Protein AF-A0A944GEI1-F1 (afdb_monomer_lite)

pLDDT: mean 70.52, std 17.8, range [34.34, 90.19]

Secondary structure (DSSP, 8-state):
--HHHHHHHHHHHHHHHHHHHHHHHHHHHHHHHHHHHHHHHHHTT-S---HHHHHTS----TT-----PPPP---------------------HHHHHHHHHHHHHT-SSSEEEHHHHHHHHHHTS-----HHHHHHHHHHHHHHHT-TTS-EEEEETTEEEE--

Structure (mmCIF, N/CA/C/O backbone):
data_AF-A0A944GEI1-F1
#
_entry.id   AF-A0A944GEI1-F1
#
loop_
_atom_site.group_PDB
_atom_site.id
_atom_site.type_symbol
_atom_site.label_atom_id
_atom_site.label_alt_id
_atom_site.label_comp_id
_atom_site.label_asym_id
_atom_site.label_entity_id
_atom_site.label_seq_id
_atom_site.pdbx_PDB_ins_code
_atom_site.Cartn_x
_atom_site.Cartn_y
_atom_site.Cartn_z
_atom_site.occupancy
_atom_site.B_iso_or_equiv
_atom_site.auth_seq_id
_atom_site.auth_comp_id
_atom_site.auth_asym_id
_atom_site.auth_atom_id
_atom_site.pdbx_PDB_model_num
ATOM 1 N N . MET A 1 1 ? 34.955 -14.703 -53.909 1.00 57.75 1 MET A N 1
ATOM 2 C CA . MET A 1 1 ? 35.298 -14.093 -52.600 1.00 57.75 1 MET A CA 1
ATOM 3 C C . MET A 1 1 ? 34.519 -12.799 -52.317 1.00 57.75 1 MET A C 1
ATOM 5 O O . MET A 1 1 ? 34.750 -12.222 -51.265 1.00 57.75 1 MET A O 1
ATOM 9 N N . MET A 1 2 ? 33.591 -12.356 -53.184 1.00 55.53 2 MET A N 1
ATOM 10 C CA . MET A 1 2 ? 32.791 -11.138 -52.952 1.00 55.53 2 MET A CA 1
ATOM 11 C C . MET A 1 2 ? 31.505 -11.384 -52.138 1.00 55.53 2 MET A C 1
ATOM 13 O O . MET A 1 2 ? 31.086 -10.493 -51.416 1.00 55.53 2 MET A O 1
ATOM 17 N N . ASP A 1 3 ? 30.962 -12.606 -52.116 1.00 63.47 3 ASP A N 1
ATOM 18 C CA . ASP A 1 3 ? 29.659 -12.888 -51.477 1.00 63.47 3 ASP A 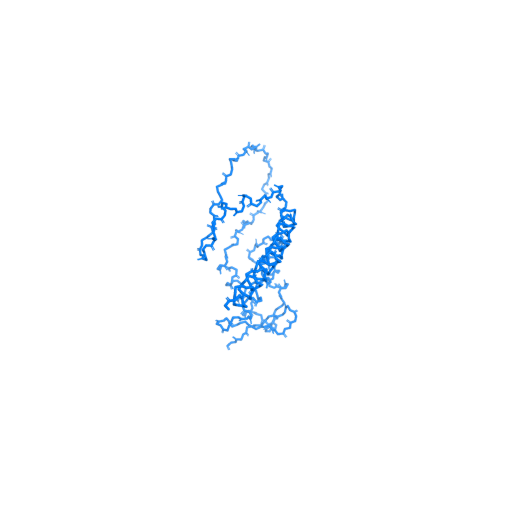CA 1
ATOM 19 C C . ASP A 1 3 ? 29.665 -12.819 -49.936 1.00 63.47 3 ASP A C 1
ATOM 21 O O . ASP A 1 3 ? 28.626 -12.641 -49.306 1.00 63.47 3 ASP A O 1
ATOM 25 N N . ASN A 1 4 ? 30.837 -12.951 -49.305 1.00 64.19 4 ASN A N 1
ATOM 26 C CA . ASN A 1 4 ? 30.947 -12.923 -47.842 1.00 64.19 4 ASN A CA 1
ATOM 27 C C . ASN A 1 4 ? 30.988 -11.501 -47.267 1.00 64.19 4 ASN A C 1
ATOM 29 O O . ASN A 1 4 ? 30.603 -11.321 -46.117 1.00 64.19 4 ASN A O 1
ATOM 33 N N . PHE A 1 5 ? 31.454 -10.507 -48.029 1.00 65.75 5 PHE A N 1
ATOM 34 C CA . PHE A 1 5 ? 31.536 -9.121 -47.553 1.00 65.75 5 PHE A CA 1
ATOM 35 C C . PHE A 1 5 ? 30.172 -8.430 -47.614 1.00 65.75 5 PHE A C 1
ATOM 37 O O . PHE A 1 5 ? 29.763 -7.832 -46.624 1.00 65.75 5 PHE A O 1
ATOM 44 N N . ASP A 1 6 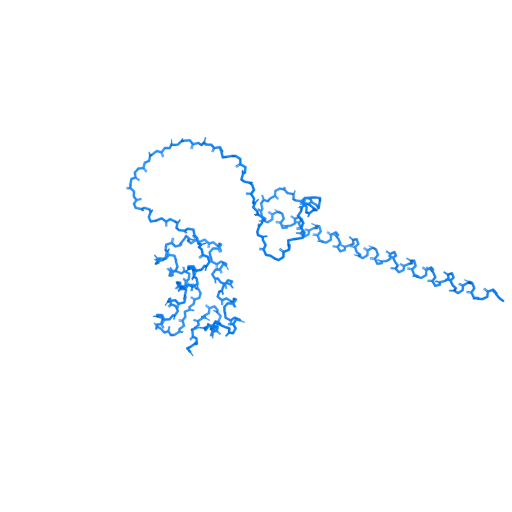? 29.420 -8.631 -48.698 1.00 73.44 6 ASP A N 1
ATOM 45 C CA . ASP A 1 6 ? 28.060 -8.092 -48.837 1.00 73.44 6 ASP A CA 1
ATOM 46 C C . ASP A 1 6 ? 27.108 -8.644 -47.762 1.00 73.44 6 ASP A C 1
ATOM 48 O O . ASP A 1 6 ? 26.239 -7.938 -47.251 1.00 73.44 6 ASP A O 1
ATOM 52 N N . ASN A 1 7 ? 27.301 -9.905 -47.366 1.00 78.69 7 ASN A N 1
ATOM 53 C CA . ASN A 1 7 ? 26.510 -10.539 -46.313 1.00 78.69 7 ASN A CA 1
ATOM 54 C C . ASN A 1 7 ? 26.853 -9.980 -44.916 1.00 78.69 7 ASN A C 1
ATOM 56 O O . ASN A 1 7 ? 25.972 -9.791 -44.077 1.00 78.69 7 ASN A O 1
ATOM 60 N N . VAL A 1 8 ? 28.129 -9.657 -44.671 1.00 79.50 8 VAL A N 1
ATOM 61 C CA . VAL A 1 8 ? 28.562 -8.985 -43.435 1.00 79.50 8 VAL A CA 1
ATOM 62 C C . VAL A 1 8 ? 28.022 -7.554 -43.378 1.00 79.50 8 VAL A C 1
ATOM 64 O O . VAL A 1 8 ? 27.524 -7.151 -42.327 1.00 79.50 8 VAL A O 1
ATOM 67 N N . ASP A 1 9 ? 28.035 -6.818 -44.489 1.00 83.19 9 ASP A N 1
ATOM 68 C CA . ASP A 1 9 ? 27.481 -5.462 -44.555 1.00 83.19 9 ASP A CA 1
ATOM 69 C C . ASP A 1 9 ? 25.963 -5.450 -44.331 1.00 83.19 9 ASP A C 1
ATOM 71 O O . ASP A 1 9 ? 25.463 -4.638 -43.551 1.00 83.19 9 ASP A O 1
ATOM 75 N N . GLN A 1 10 ? 25.222 -6.409 -44.899 1.00 83.81 10 GLN A N 1
ATOM 76 C CA . GLN A 1 10 ? 23.789 -6.563 -44.622 1.00 83.81 10 GLN A CA 1
ATOM 77 C C . GLN A 1 10 ? 23.506 -6.889 -43.149 1.00 83.81 10 GLN A C 1
ATOM 79 O O . GLN A 1 10 ? 22.587 -6.319 -42.556 1.00 83.81 10 GLN A O 1
ATOM 84 N N . MET A 1 11 ? 24.306 -7.761 -42.526 1.00 85.56 11 MET A N 1
ATOM 85 C CA . MET A 1 11 ? 24.176 -8.060 -41.096 1.00 85.56 11 MET A CA 1
ATOM 86 C C . MET A 1 11 ? 24.486 -6.839 -40.220 1.00 85.56 11 MET A C 1
ATOM 88 O O . MET A 1 11 ? 23.764 -6.574 -39.256 1.00 85.56 11 MET A O 1
ATOM 92 N N . LEU A 1 12 ? 25.531 -6.073 -40.545 1.00 86.00 12 LEU A N 1
ATOM 93 C CA . LEU A 1 12 ? 25.876 -4.841 -39.831 1.00 86.00 12 LEU A CA 1
ATOM 94 C C . LEU A 1 12 ? 24.774 -3.789 -39.966 1.00 86.00 12 LEU A C 1
ATOM 96 O O . LEU A 1 12 ? 24.431 -3.128 -38.984 1.00 86.00 12 LEU A O 1
ATOM 100 N N . GLN A 1 13 ? 24.173 -3.679 -41.148 1.00 89.94 13 GLN A N 1
ATOM 101 C CA . GLN A 1 13 ? 23.085 -2.748 -41.410 1.00 89.94 13 GLN A CA 1
ATOM 102 C C . GLN A 1 13 ? 21.808 -3.127 -40.647 1.00 89.94 13 GLN A C 1
ATOM 104 O O . GLN A 1 13 ? 21.210 -2.270 -39.999 1.00 89.94 13 GLN A O 1
ATOM 109 N N . GLN A 1 14 ? 21.457 -4.415 -40.589 1.00 88.44 14 GLN A N 1
ATOM 110 C CA . GLN A 1 14 ? 20.350 -4.898 -39.754 1.00 88.44 14 GLN A CA 1
ATOM 111 C C . GLN A 1 14 ? 20.595 -4.671 -38.257 1.00 88.44 14 GLN A C 1
ATOM 113 O O . GLN A 1 14 ? 19.683 -4.291 -37.521 1.00 88.44 14 GLN A O 1
ATOM 118 N N . LEU A 1 15 ? 21.821 -4.892 -37.771 1.00 87.50 15 LEU A N 1
ATOM 119 C CA . LEU A 1 15 ? 22.173 -4.608 -36.377 1.00 87.50 15 LEU A CA 1
ATOM 120 C C . LEU A 1 15 ? 22.067 -3.113 -36.063 1.00 87.50 15 LEU A C 1
ATOM 122 O O . LEU A 1 15 ? 21.583 -2.750 -34.988 1.00 87.50 15 LEU A O 1
ATOM 126 N N . TYR A 1 16 ? 22.472 -2.256 -37.000 1.00 89.75 16 TYR A N 1
ATOM 127 C CA . TYR A 1 16 ? 22.334 -0.811 -36.878 1.00 89.75 16 TYR A CA 1
ATOM 128 C C . TYR A 1 16 ? 20.862 -0.384 -36.818 1.00 89.75 16 TYR A C 1
ATOM 130 O O . TYR A 1 16 ? 20.472 0.329 -35.895 1.00 89.75 16 TYR A O 1
ATOM 138 N N . GLU A 1 17 ? 20.023 -0.867 -37.734 1.00 88.50 17 GLU A N 1
ATOM 139 C CA . GLU A 1 17 ? 18.583 -0.573 -37.750 1.00 88.50 17 GLU A CA 1
ATOM 140 C C . GLU A 1 17 ? 17.890 -1.038 -36.463 1.00 88.50 17 GLU A C 1
ATOM 142 O O . GLU A 1 17 ? 17.130 -0.282 -35.850 1.00 88.50 17 GLU A O 1
ATOM 147 N N . ASN A 1 18 ? 18.229 -2.236 -35.978 1.00 89.06 18 ASN A N 1
ATOM 148 C CA . ASN A 1 18 ? 17.738 -2.747 -34.700 1.00 89.06 18 ASN A CA 1
ATOM 149 C C . ASN A 1 18 ? 18.180 -1.872 -33.519 1.00 89.06 18 ASN A C 1
ATOM 151 O O . ASN A 1 18 ? 17.382 -1.589 -32.623 1.00 89.06 18 ASN A O 1
ATOM 155 N N . ALA A 1 19 ? 19.435 -1.414 -33.506 1.00 84.25 19 ALA A N 1
ATOM 156 C CA . ALA A 1 19 ? 19.940 -0.527 -32.462 1.00 84.25 19 ALA A CA 1
ATOM 157 C C . ALA A 1 19 ? 19.233 0.839 -32.479 1.00 84.25 19 ALA A C 1
ATOM 159 O O . ALA A 1 19 ? 18.884 1.362 -31.419 1.00 84.25 19 ALA A O 1
ATOM 160 N N . VAL A 1 20 ? 18.970 1.395 -33.666 1.00 88.19 20 VAL A N 1
ATOM 161 C CA . VAL A 1 20 ? 18.226 2.652 -33.837 1.00 88.19 20 VAL A CA 1
ATOM 162 C C . VAL A 1 20 ? 16.777 2.501 -33.369 1.00 88.19 20 VAL A C 1
ATOM 164 O O . VAL A 1 20 ? 16.294 3.346 -32.611 1.00 88.19 20 VAL A O 1
ATOM 167 N N . SER A 1 21 ? 16.102 1.409 -33.739 1.00 87.00 21 SER A N 1
ATOM 168 C CA . SER A 1 21 ? 14.735 1.119 -33.286 1.00 87.00 21 SER A CA 1
ATOM 169 C C . SER A 1 21 ? 14.665 1.008 -31.762 1.00 87.00 21 SER A C 1
ATOM 171 O O . SER A 1 21 ? 13.855 1.669 -31.115 1.00 87.00 21 SER A O 1
ATOM 173 N N . LYS A 1 22 ? 15.585 0.248 -31.162 1.00 88.19 22 LYS A N 1
ATOM 174 C CA . LYS A 1 22 ? 15.631 0.038 -29.709 1.00 88.19 22 LYS A CA 1
ATOM 175 C C . LYS A 1 22 ? 15.961 1.317 -28.941 1.00 88.19 22 LYS A C 1
ATOM 177 O O . LYS A 1 22 ? 15.432 1.548 -27.858 1.00 88.19 22 LYS A O 1
ATOM 182 N N . LYS A 1 23 ? 16.798 2.186 -29.516 1.00 88.81 23 LYS A N 1
ATOM 183 C CA . LYS A 1 23 ? 17.042 3.532 -28.985 1.00 88.81 23 LYS A CA 1
ATOM 184 C C . LYS A 1 23 ? 15.756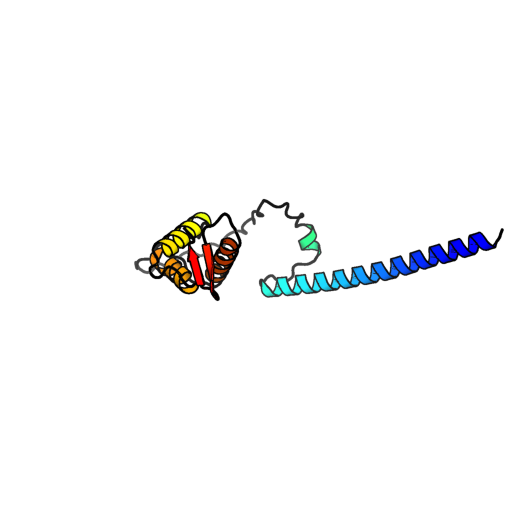 4.364 -28.986 1.00 88.81 23 LYS A C 1
ATOM 186 O O . LYS A 1 23 ? 15.459 5.003 -27.982 1.00 88.81 23 LYS A O 1
ATOM 191 N N . SER A 1 24 ? 14.984 4.330 -30.072 1.00 87.31 24 SER A N 1
ATOM 192 C CA . SER A 1 24 ? 13.710 5.053 -30.166 1.00 87.31 24 SER A CA 1
ATOM 193 C C . SER A 1 24 ? 12.673 4.554 -29.150 1.00 87.31 24 SER A C 1
ATOM 195 O O . SER A 1 24 ? 12.004 5.361 -28.500 1.00 87.31 24 SER A O 1
ATOM 197 N N . GLU A 1 25 ? 12.582 3.236 -28.948 1.00 86.94 25 GLU A N 1
ATOM 198 C CA . GLU A 1 25 ? 11.737 2.633 -27.909 1.00 86.94 25 GLU A CA 1
ATOM 199 C C . GLU A 1 25 ? 12.129 3.121 -26.510 1.00 86.94 25 GLU A C 1
ATOM 201 O O . GLU A 1 25 ? 11.275 3.611 -25.767 1.00 86.94 25 GLU A O 1
ATOM 206 N N . LEU A 1 26 ? 13.424 3.076 -26.180 1.00 84.12 26 LEU A N 1
ATOM 207 C CA . LEU A 1 26 ? 13.941 3.554 -24.896 1.00 84.12 26 LEU A CA 1
ATOM 208 C C . LEU A 1 26 ? 13.679 5.049 -24.688 1.00 84.12 26 LEU A C 1
ATOM 210 O O . LEU A 1 26 ? 13.273 5.447 -23.601 1.00 84.12 26 LEU A O 1
ATOM 214 N N . GLU A 1 27 ? 13.852 5.883 -25.716 1.00 86.12 27 GLU A N 1
ATOM 215 C CA . GLU A 1 27 ? 13.521 7.312 -25.647 1.00 86.12 27 GLU A CA 1
ATOM 216 C C . GLU A 1 27 ? 12.023 7.545 -25.390 1.00 86.12 27 GLU A C 1
ATOM 218 O O . GLU A 1 27 ? 11.654 8.454 -24.643 1.00 86.12 27 GLU A O 1
ATOM 223 N N . SER A 1 28 ? 11.148 6.716 -25.968 1.00 88.62 28 SER A N 1
ATOM 224 C CA . SER A 1 28 ? 9.701 6.766 -25.725 1.00 88.62 28 SER A CA 1
ATOM 225 C C . SER A 1 28 ? 9.347 6.377 -24.289 1.00 88.62 28 SER A C 1
ATOM 227 O O . SER A 1 28 ? 8.538 7.047 -23.640 1.00 88.62 28 SER A O 1
ATOM 229 N N . GLU A 1 29 ? 9.971 5.327 -23.755 1.00 85.94 29 GLU A N 1
ATOM 230 C CA . GLU A 1 29 ? 9.812 4.929 -22.354 1.00 85.94 29 GLU A CA 1
ATOM 231 C C . GLU A 1 29 ? 10.317 6.004 -21.388 1.00 85.94 29 GLU A C 1
ATOM 233 O O . GLU A 1 29 ? 9.640 6.306 -20.403 1.00 85.94 29 GLU A O 1
ATOM 238 N N . LEU A 1 30 ? 11.441 6.649 -21.709 1.00 81.81 30 LEU A N 1
ATOM 239 C CA . LEU A 1 30 ? 11.999 7.748 -20.922 1.00 81.81 30 LEU A CA 1
ATOM 240 C C . LEU A 1 30 ? 11.023 8.930 -20.848 1.00 81.81 30 LEU A C 1
ATOM 242 O O . LEU A 1 30 ? 10.727 9.416 -19.760 1.00 81.81 30 LEU A O 1
ATOM 246 N N . ARG A 1 31 ? 10.405 9.307 -21.978 1.00 82.12 31 ARG A N 1
ATOM 247 C CA . ARG A 1 31 ? 9.361 10.350 -22.006 1.00 82.12 31 ARG A CA 1
ATOM 248 C C . ARG A 1 31 ? 8.131 9.979 -21.173 1.00 82.12 31 ARG A C 1
ATOM 250 O O . ARG A 1 31 ? 7.549 10.843 -20.519 1.00 82.12 31 ARG A O 1
ATOM 257 N N . LYS A 1 32 ? 7.711 8.707 -21.178 1.00 84.81 32 LYS A N 1
ATOM 258 C CA . LYS A 1 32 ? 6.596 8.232 -20.332 1.00 84.81 32 LYS A CA 1
ATOM 259 C C . LYS A 1 32 ? 6.947 8.312 -18.845 1.00 84.81 32 LYS A C 1
ATOM 261 O O . LYS A 1 32 ? 6.086 8.665 -18.032 1.00 84.81 32 LYS A O 1
ATOM 266 N N . LEU A 1 33 ? 8.190 7.990 -18.490 1.00 77.31 33 LEU A N 1
ATOM 267 C CA . LEU A 1 33 ? 8.692 8.088 -17.123 1.00 77.31 33 LEU A CA 1
ATOM 268 C C . LEU A 1 33 ? 8.731 9.548 -16.656 1.00 77.31 33 LEU A C 1
ATOM 270 O O . LEU A 1 33 ? 8.191 9.845 -15.591 1.00 77.31 33 LEU A O 1
ATOM 274 N N . ASP A 1 34 ? 9.260 10.457 -17.477 1.00 74.56 34 ASP A N 1
ATOM 275 C CA . ASP A 1 34 ? 9.288 11.897 -17.192 1.00 74.56 34 ASP A CA 1
ATOM 276 C C . ASP A 1 34 ? 7.872 12.458 -16.992 1.00 74.56 34 ASP A C 1
ATOM 278 O O . ASP A 1 34 ? 7.591 13.095 -15.977 1.00 74.56 34 ASP A O 1
ATOM 282 N N . ALA A 1 35 ? 6.925 12.115 -17.873 1.00 77.44 35 ALA A N 1
ATOM 283 C CA . ALA A 1 35 ? 5.524 12.515 -17.718 1.00 77.44 35 ALA A CA 1
ATOM 284 C C . ALA A 1 35 ? 4.884 11.965 -16.426 1.00 77.44 35 ALA A C 1
ATOM 286 O O . ALA A 1 35 ? 3.992 12.582 -15.838 1.00 77.44 35 ALA A O 1
ATOM 287 N N . THR A 1 36 ? 5.318 10.789 -15.967 1.00 76.62 36 THR A N 1
ATOM 288 C CA . THR A 1 36 ? 4.854 10.200 -14.703 1.00 76.62 36 THR A CA 1
ATOM 289 C C . THR A 1 36 ? 5.447 10.935 -13.502 1.00 76.62 36 THR A C 1
ATOM 291 O O . THR A 1 36 ? 4.725 11.221 -12.546 1.00 76.62 36 THR A O 1
ATOM 294 N N . ILE A 1 37 ? 6.730 11.294 -13.561 1.00 72.00 37 ILE A N 1
ATOM 295 C CA . ILE A 1 37 ? 7.418 12.100 -12.545 1.00 72.00 37 ILE A CA 1
ATOM 296 C C . ILE A 1 37 ? 6.754 13.474 -12.411 1.00 72.00 37 ILE A C 1
ATOM 298 O O . ILE A 1 37 ? 6.455 13.896 -11.293 1.00 72.00 37 ILE A O 1
ATOM 302 N N . GLU A 1 38 ? 6.446 14.140 -13.526 1.00 68.94 38 GLU A N 1
ATOM 303 C CA . GLU A 1 38 ? 5.734 15.421 -13.520 1.00 68.94 38 GLU A CA 1
ATOM 304 C C . GLU A 1 38 ? 4.358 15.304 -12.852 1.00 68.94 38 GLU A C 1
ATOM 306 O O . GLU A 1 38 ? 4.033 16.091 -11.958 1.00 68.94 38 GLU A O 1
ATOM 311 N N . LYS A 1 39 ? 3.568 14.278 -13.209 1.00 72.12 39 LYS A N 1
ATOM 312 C CA . LYS A 1 39 ? 2.264 14.013 -12.572 1.00 72.12 39 LYS A CA 1
ATOM 313 C C . LYS A 1 39 ? 2.392 13.787 -11.067 1.00 72.12 39 LYS A C 1
ATOM 315 O O . LYS A 1 39 ? 1.577 14.303 -10.302 1.00 72.12 39 LYS A O 1
ATOM 320 N N . LEU A 1 40 ? 3.405 13.041 -10.627 1.00 66.25 40 LEU A N 1
ATOM 321 C CA . LEU A 1 40 ? 3.670 12.837 -9.202 1.00 66.25 40 LEU A CA 1
ATOM 322 C C . LEU A 1 40 ? 4.066 14.153 -8.515 1.00 66.25 40 LEU A C 1
ATOM 324 O O . LEU A 1 40 ? 3.539 14.452 -7.446 1.00 66.25 40 LEU A O 1
ATOM 328 N N . GLY A 1 41 ? 4.913 14.976 -9.138 1.00 62.62 41 GLY A N 1
ATOM 329 C CA . GLY A 1 41 ? 5.274 16.304 -8.629 1.00 62.62 41 GLY A CA 1
ATOM 330 C C . GLY A 1 41 ? 4.053 17.195 -8.371 1.00 62.62 41 GLY A C 1
ATOM 331 O O . GLY A 1 41 ? 3.931 17.777 -7.290 1.00 62.62 41 GLY A O 1
ATOM 332 N N . VAL A 1 42 ? 3.097 17.212 -9.309 1.00 60.59 42 VAL A N 1
ATOM 333 C CA . VAL A 1 42 ? 1.822 17.941 -9.175 1.00 60.59 42 VAL A CA 1
ATOM 334 C C . VAL A 1 42 ? 0.967 17.390 -8.025 1.00 60.59 42 VAL A C 1
ATOM 336 O O . VAL A 1 42 ? 0.465 18.167 -7.213 1.00 60.59 42 VAL A O 1
ATOM 339 N N . LEU A 1 43 ? 0.832 16.062 -7.904 1.00 55.88 43 LEU A N 1
ATOM 340 C CA . LEU A 1 43 ? 0.026 15.418 -6.853 1.00 55.88 43 LEU A CA 1
ATOM 341 C C . LEU A 1 43 ? 0.565 15.662 -5.434 1.00 55.88 43 LEU A C 1
ATOM 343 O O . LEU A 1 43 ? -0.217 15.732 -4.486 1.00 55.88 43 LEU A O 1
ATOM 347 N N . TYR A 1 44 ? 1.882 15.815 -5.279 1.00 57.91 44 TYR A N 1
ATOM 348 C CA . TYR A 1 44 ? 2.521 16.088 -3.988 1.00 57.91 44 TYR A CA 1
ATOM 349 C C . TYR A 1 44 ? 2.697 17.587 -3.682 1.00 57.91 44 TYR A C 1
ATOM 351 O O . TYR A 1 44 ? 3.289 17.933 -2.659 1.00 57.91 44 TYR A O 1
ATOM 359 N N . GLY A 1 45 ? 2.157 18.485 -4.518 1.00 50.81 45 GLY A N 1
ATOM 360 C CA . GLY A 1 45 ? 2.201 19.935 -4.294 1.00 50.81 45 GLY A CA 1
ATOM 361 C C . GLY A 1 45 ? 3.598 20.549 -4.439 1.00 50.81 45 GLY A C 1
ATOM 362 O O . GLY A 1 45 ? 3.830 21.672 -3.988 1.00 50.81 45 GLY A O 1
ATOM 363 N N . ALA A 1 46 ? 4.533 19.825 -5.056 1.00 52.56 46 ALA A N 1
ATOM 364 C CA . ALA A 1 46 ? 5.874 20.308 -5.328 1.00 52.56 46 ALA A CA 1
ATOM 365 C C . ALA A 1 46 ? 5.892 20.957 -6.714 1.00 52.56 46 ALA A C 1
ATOM 367 O O . ALA A 1 46 ? 5.596 20.317 -7.724 1.00 52.56 46 ALA A O 1
ATOM 368 N N . LYS A 1 47 ? 6.235 22.245 -6.779 1.00 49.66 47 LYS A N 1
ATOM 369 C CA . LYS A 1 47 ? 6.490 22.916 -8.057 1.00 49.66 47 LYS A CA 1
ATOM 370 C C . LYS A 1 47 ? 7.718 22.254 -8.707 1.00 49.66 47 LYS A C 1
ATOM 372 O O . LYS A 1 47 ? 8.833 22.484 -8.259 1.00 49.66 47 LYS A O 1
ATOM 377 N N . THR A 1 48 ? 7.454 21.406 -9.706 1.00 53.06 48 THR A N 1
ATOM 378 C CA . THR A 1 48 ? 8.364 20.889 -10.748 1.00 53.06 48 THR A CA 1
ATOM 379 C C . THR A 1 48 ? 9.691 20.286 -10.263 1.00 53.06 48 THR A C 1
ATOM 381 O O . THR A 1 48 ? 10.708 20.973 -10.208 1.00 53.06 48 THR A O 1
ATOM 384 N N . TYR A 1 49 ? 9.710 18.975 -9.993 1.00 49.91 49 TYR A N 1
ATOM 385 C CA . TYR A 1 49 ? 10.963 18.212 -9.975 1.00 49.91 49 TYR A CA 1
ATOM 386 C C . TYR A 1 49 ? 11.409 17.964 -11.419 1.00 49.91 49 TYR A C 1
ATOM 388 O O . TYR A 1 49 ? 10.696 17.304 -12.170 1.00 49.91 49 TYR A O 1
ATOM 396 N N . THR A 1 50 ? 12.563 18.496 -11.818 1.00 53.72 50 THR A N 1
ATOM 397 C CA . THR A 1 50 ? 13.188 18.169 -13.108 1.00 53.72 50 THR A CA 1
ATOM 398 C C . THR A 1 50 ? 14.008 16.883 -12.987 1.00 53.72 50 THR A C 1
ATOM 400 O O . THR A 1 50 ? 14.473 16.537 -11.900 1.00 53.72 50 THR A O 1
ATOM 403 N N . SER A 1 51 ? 14.217 16.173 -14.100 1.00 48.25 51 SER A N 1
ATOM 404 C CA . SER A 1 51 ? 15.049 14.956 -14.165 1.00 48.25 51 SER A CA 1
ATOM 405 C C . SER A 1 51 ? 16.442 15.153 -13.529 1.00 48.25 51 SER A C 1
ATOM 407 O O . SER A 1 51 ? 16.945 14.281 -12.821 1.00 48.25 51 SER A O 1
ATOM 409 N N . ASP A 1 52 ? 17.023 16.352 -13.643 1.00 53.19 52 ASP A N 1
ATOM 410 C CA . ASP A 1 52 ? 18.299 16.696 -13.001 1.00 53.19 52 ASP A CA 1
ATOM 411 C C . ASP A 1 52 ? 18.227 16.794 -11.464 1.00 53.19 52 ASP A C 1
ATOM 413 O O . ASP A 1 52 ? 19.218 16.515 -10.790 1.00 53.19 52 ASP A O 1
ATOM 417 N N . MET A 1 53 ? 17.061 17.093 -10.878 1.00 54.28 53 MET A N 1
ATOM 418 C CA . MET A 1 53 ? 16.856 17.024 -9.421 1.00 54.28 53 MET A CA 1
ATOM 419 C C . MET A 1 53 ? 16.730 15.589 -8.899 1.00 54.28 53 MET A C 1
ATOM 421 O O . MET A 1 53 ? 16.891 15.359 -7.703 1.00 54.28 53 MET A O 1
ATOM 425 N N . LEU A 1 54 ? 16.462 14.621 -9.779 1.00 54.69 54 LEU A N 1
ATOM 426 C CA . LEU A 1 54 ? 16.452 13.198 -9.440 1.00 54.69 54 LEU A CA 1
ATOM 427 C C . LEU A 1 54 ? 17.836 12.556 -9.588 1.00 54.69 54 LEU A C 1
ATOM 429 O O . LEU A 1 54 ? 18.088 11.535 -8.959 1.00 54.69 54 LEU A O 1
ATOM 433 N N . LYS A 1 55 ? 18.762 13.166 -10.342 1.00 51.56 55 LYS A N 1
ATOM 434 C CA . LYS A 1 55 ? 20.155 12.693 -10.452 1.00 51.56 55 LYS A CA 1
ATOM 435 C C . LYS A 1 55 ? 20.972 12.897 -9.171 1.00 51.56 55 LYS A C 1
ATOM 437 O O . LYS A 1 55 ? 21.923 12.159 -8.944 1.00 51.56 55 LYS A O 1
ATOM 442 N N . SER A 1 56 ? 20.606 13.865 -8.326 1.00 47.94 56 SER A N 1
ATOM 443 C CA . SER A 1 56 ? 21.198 14.043 -6.988 1.00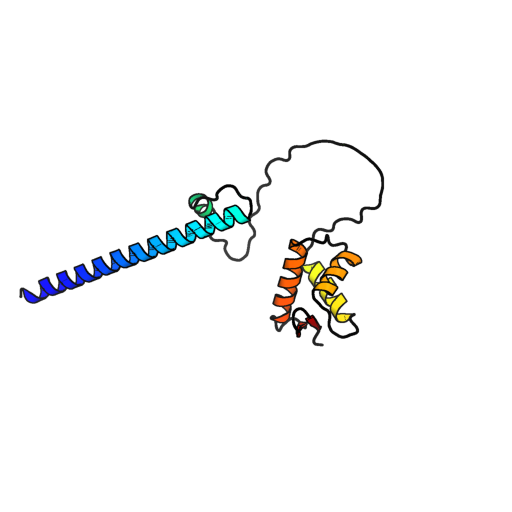 47.94 56 SER A CA 1
ATOM 444 C C . SER A 1 56 ? 20.559 13.149 -5.921 1.00 47.94 56 SER A C 1
ATOM 446 O O . SER A 1 56 ? 21.091 13.028 -4.817 1.00 47.94 56 SER A O 1
ATOM 448 N N . ALA A 1 57 ? 19.447 12.482 -6.246 1.00 49.66 57 ALA A N 1
ATOM 449 C CA . ALA A 1 57 ? 18.939 11.379 -5.453 1.00 49.66 57 ALA A CA 1
ATOM 450 C C . ALA A 1 57 ? 19.740 10.128 -5.835 1.00 49.66 57 ALA A C 1
ATOM 452 O O . ALA A 1 57 ? 19.344 9.355 -6.707 1.00 49.66 57 ALA A O 1
ATOM 453 N N . GLU A 1 58 ? 20.897 9.946 -5.190 1.00 38.34 58 GLU A N 1
ATOM 454 C CA . GLU A 1 58 ? 21.606 8.664 -5.184 1.00 38.34 58 GLU A CA 1
ATOM 455 C C . GLU A 1 58 ? 20.602 7.514 -5.016 1.00 38.34 58 GLU A C 1
ATOM 457 O O . GLU A 1 58 ? 19.616 7.665 -4.279 1.00 38.34 58 GLU A O 1
ATOM 462 N N . PRO A 1 59 ? 20.834 6.356 -5.665 1.00 43.91 59 PRO A N 1
ATOM 463 C CA . PRO A 1 59 ? 19.945 5.221 -5.522 1.00 43.91 59 PRO A CA 1
ATOM 464 C C . PRO A 1 59 ? 19.859 4.928 -4.034 1.00 43.91 59 PRO A C 1
ATOM 466 O O . PRO A 1 59 ? 20.866 4.602 -3.402 1.00 43.91 59 PRO A O 1
ATOM 469 N N . VAL A 1 60 ? 18.664 5.110 -3.467 1.00 49.44 60 VAL A N 1
ATOM 470 C CA . VAL A 1 60 ? 18.397 4.853 -2.058 1.00 49.44 60 VAL A CA 1
ATOM 471 C C . VAL A 1 60 ? 18.702 3.378 -1.841 1.00 49.44 60 VAL A C 1
ATOM 473 O O . VAL A 1 60 ? 17.864 2.504 -2.071 1.00 49.44 60 VAL A O 1
ATOM 476 N N . ARG A 1 61 ? 19.944 3.088 -1.433 1.00 45.16 61 ARG A N 1
ATOM 477 C CA . ARG A 1 61 ? 20.339 1.790 -0.911 1.00 45.16 61 ARG A CA 1
ATOM 478 C C . ARG A 1 61 ? 19.311 1.476 0.159 1.00 45.16 61 ARG A C 1
ATOM 480 O O . ARG A 1 61 ? 19.088 2.280 1.068 1.00 45.16 61 ARG A O 1
ATOM 487 N N . ARG A 1 62 ? 18.643 0.332 -0.001 1.00 47.62 62 ARG A N 1
ATOM 488 C CA . ARG A 1 62 ? 17.705 -0.220 0.978 1.00 47.62 62 ARG A CA 1
ATOM 489 C C . ARG A 1 62 ? 18.302 -0.016 2.375 1.00 47.62 62 ARG A C 1
ATOM 491 O O . ARG A 1 62 ? 19.317 -0.628 2.685 1.00 47.62 62 ARG A O 1
ATOM 498 N N . GLY A 1 63 ? 17.711 0.868 3.185 1.00 46.81 63 GLY A N 1
ATOM 499 C CA . GLY A 1 63 ? 18.041 0.950 4.612 1.00 46.81 63 GLY A CA 1
ATOM 500 C C . GLY A 1 63 ? 18.320 2.312 5.257 1.00 46.81 63 GLY A C 1
ATOM 501 O O . GLY A 1 63 ? 18.458 2.323 6.476 1.00 46.81 63 GLY A O 1
ATOM 502 N N . ARG A 1 64 ? 18.358 3.462 4.568 1.00 39.53 64 ARG A N 1
ATOM 503 C CA . ARG A 1 64 ? 18.462 4.766 5.271 1.00 39.53 64 ARG A CA 1
ATOM 504 C C . ARG A 1 64 ? 17.542 5.835 4.686 1.00 39.53 64 ARG A C 1
ATOM 506 O O . ARG A 1 64 ? 17.527 6.070 3.485 1.00 39.53 64 ARG A O 1
ATOM 513 N N . LYS A 1 65 ? 16.755 6.475 5.559 1.00 43.56 65 LYS A N 1
ATOM 514 C CA . LYS A 1 65 ? 15.948 7.659 5.226 1.00 43.56 65 LYS A CA 1
ATOM 515 C C . LYS A 1 65 ? 16.876 8.858 4.978 1.00 43.56 65 LYS A C 1
ATOM 517 O O . LYS A 1 65 ? 17.815 9.018 5.754 1.00 43.56 65 LYS A O 1
ATOM 522 N N . PRO A 1 66 ? 16.588 9.726 3.993 1.00 41.44 66 PRO A N 1
ATOM 523 C CA . PRO A 1 66 ? 17.297 10.990 3.849 1.00 41.44 66 PRO A CA 1
ATOM 524 C C . PRO A 1 66 ? 16.944 11.911 5.022 1.00 41.44 66 PRO A C 1
ATOM 526 O O . 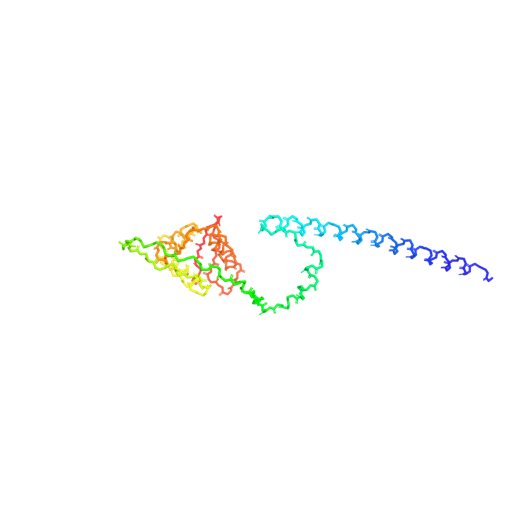PRO A 1 66 ? 15.764 12.137 5.313 1.00 41.44 66 PRO A O 1
ATOM 529 N N . GLU A 1 67 ? 17.955 12.453 5.695 1.00 45.59 67 GLU A N 1
ATOM 530 C CA . GLU A 1 67 ? 17.768 13.568 6.618 1.00 45.59 67 GLU A CA 1
ATOM 531 C C . GLU A 1 67 ? 17.522 14.834 5.793 1.00 45.59 67 GLU A C 1
ATOM 533 O O . GLU A 1 67 ? 18.436 15.451 5.253 1.00 45.59 67 GLU A O 1
ATOM 538 N N . LEU A 1 68 ? 16.249 15.206 5.647 1.00 45.16 68 LEU A N 1
ATOM 539 C CA . LEU A 1 68 ? 15.875 16.499 5.087 1.00 45.16 68 LEU A CA 1
ATOM 540 C C . LEU A 1 68 ? 16.339 17.599 6.051 1.00 45.16 68 LEU A C 1
ATOM 542 O O . LEU A 1 68 ? 15.737 17.806 7.111 1.00 45.16 68 LEU A O 1
ATOM 546 N N . ASN A 1 69 ? 17.390 18.317 5.654 1.00 43.84 69 ASN A N 1
ATOM 547 C CA . ASN A 1 69 ? 17.769 19.590 6.249 1.00 43.84 69 ASN A CA 1
ATOM 548 C C . ASN A 1 69 ? 16.548 20.520 6.257 1.00 43.84 69 ASN A C 1
ATOM 550 O O . ASN A 1 69 ? 15.986 20.871 5.219 1.00 43.84 69 ASN A O 1
ATOM 554 N N . LYS A 1 70 ? 16.099 20.883 7.460 1.00 46.16 70 LYS A N 1
ATOM 555 C CA . LYS A 1 70 ? 14.993 21.818 7.670 1.00 46.16 70 LYS A CA 1
ATOM 556 C C . LYS A 1 70 ? 15.460 23.220 7.284 1.00 46.16 70 LYS A C 1
ATOM 558 O O . LYS A 1 70 ? 16.400 23.734 7.882 1.00 46.16 70 LYS A O 1
ATOM 563 N N . ALA A 1 71 ? 14.771 23.845 6.333 1.00 39.84 71 ALA A N 1
ATOM 564 C CA . ALA A 1 71 ? 14.912 25.271 6.049 1.00 39.84 71 ALA A CA 1
ATOM 565 C C . ALA A 1 71 ? 14.600 26.125 7.307 1.00 39.84 71 ALA A C 1
ATOM 567 O O . ALA A 1 71 ? 13.830 25.678 8.170 1.00 39.84 71 ALA A O 1
ATOM 568 N N . PRO A 1 72 ? 15.178 27.338 7.439 1.00 39.94 72 PRO A N 1
ATOM 569 C CA . PRO A 1 72 ? 15.108 28.116 8.667 1.00 39.94 72 PRO A CA 1
ATOM 570 C C . PRO A 1 72 ? 13.680 28.576 8.974 1.00 39.94 72 PRO A C 1
ATOM 572 O O . PRO A 1 72 ? 12.928 29.043 8.119 1.00 39.94 72 PRO A O 1
ATOM 575 N N . ARG A 1 73 ? 13.315 28.420 10.244 1.00 45.84 73 ARG A N 1
ATOM 576 C CA . ARG A 1 73 ? 12.001 28.689 10.825 1.00 45.84 73 ARG A CA 1
ATOM 577 C C . ARG A 1 73 ? 11.772 30.202 10.921 1.00 45.84 73 ARG A C 1
ATOM 579 O O . ARG A 1 73 ? 12.424 30.860 11.724 1.00 45.84 73 ARG A O 1
ATOM 586 N N . VAL A 1 74 ? 10.811 30.744 10.171 1.00 38.03 74 VAL A N 1
ATOM 587 C CA . VAL A 1 74 ? 10.299 32.103 10.420 1.00 38.03 74 VAL A CA 1
ATOM 588 C C . VAL A 1 74 ? 9.505 32.072 11.724 1.00 38.03 74 VAL A C 1
ATOM 590 O O . VAL A 1 74 ? 8.450 31.441 11.822 1.00 38.03 74 VAL A O 1
ATOM 593 N N . VAL A 1 75 ? 10.053 32.717 12.750 1.00 47.72 75 VAL A N 1
ATOM 594 C CA . VAL A 1 75 ? 9.402 32.923 14.042 1.00 47.72 75 VAL A CA 1
ATOM 595 C C . VAL A 1 75 ? 8.311 33.975 13.848 1.00 47.72 75 VAL A C 1
ATOM 597 O O . VAL A 1 75 ? 8.598 35.117 13.504 1.00 47.72 75 VAL A O 1
ATOM 600 N N . LYS A 1 76 ? 7.050 33.601 14.069 1.00 42.12 76 LYS A N 1
ATOM 601 C CA . LYS A 1 76 ? 5.995 34.560 14.410 1.00 42.12 76 LYS A CA 1
ATOM 602 C C . LYS A 1 76 ? 5.556 34.272 15.836 1.00 42.12 76 LYS A C 1
ATOM 604 O O . LYS A 1 76 ? 5.042 33.192 16.125 1.00 42.12 76 LYS A O 1
ATOM 609 N N . GLU A 1 77 ? 5.816 35.224 16.723 1.00 44.97 77 GLU A N 1
ATOM 610 C CA . GLU A 1 77 ? 5.387 35.174 18.113 1.00 44.97 77 GLU A CA 1
ATOM 611 C C . GLU A 1 77 ? 3.897 35.517 18.284 1.00 44.97 77 GLU A C 1
ATOM 613 O O . GLU A 1 77 ? 3.367 36.445 17.679 1.00 44.97 77 GLU A O 1
ATOM 618 N N . LYS A 1 78 ? 3.287 34.726 19.176 1.00 46.31 78 LYS A N 1
ATOM 619 C CA . LYS A 1 78 ? 2.242 35.007 20.176 1.00 46.31 78 LYS A CA 1
ATOM 620 C C . LYS A 1 78 ? 0.939 35.717 19.769 1.00 46.31 78 LYS A C 1
ATOM 622 O O . LYS A 1 78 ? 0.863 36.933 19.654 1.00 46.31 78 LYS A O 1
ATOM 627 N N . LYS A 1 79 ? -0.157 34.958 19.907 1.00 34.50 79 LYS A N 1
ATOM 628 C CA . LYS A 1 79 ? -1.284 35.357 20.770 1.00 34.50 79 LYS A CA 1
ATOM 629 C C . LYS A 1 79 ? -1.665 34.207 21.705 1.00 34.50 79 LYS A C 1
ATOM 631 O O . LYS A 1 79 ? -1.865 33.078 21.270 1.00 34.50 79 LYS A O 1
ATOM 636 N N . VAL A 1 80 ? -1.722 34.531 22.993 1.00 44.25 80 VAL A N 1
ATOM 637 C CA . VAL A 1 80 ? -2.220 33.705 24.099 1.00 44.25 80 VAL A CA 1
ATOM 638 C C . VAL A 1 80 ? -3.743 33.809 24.122 1.00 44.25 80 VAL A C 1
ATOM 640 O O . VAL A 1 80 ? -4.229 34.936 24.118 1.00 44.25 80 VAL A O 1
ATOM 643 N N . LYS A 1 81 ? -4.462 32.678 24.198 1.00 36.59 81 LYS A N 1
ATOM 644 C CA . LYS A 1 81 ? -5.710 32.539 24.971 1.00 36.59 81 LYS A CA 1
ATOM 645 C C . LYS A 1 81 ? -5.946 31.083 25.399 1.00 36.59 81 LYS A C 1
ATOM 647 O O . LYS A 1 81 ? -6.038 30.190 24.564 1.00 36.59 81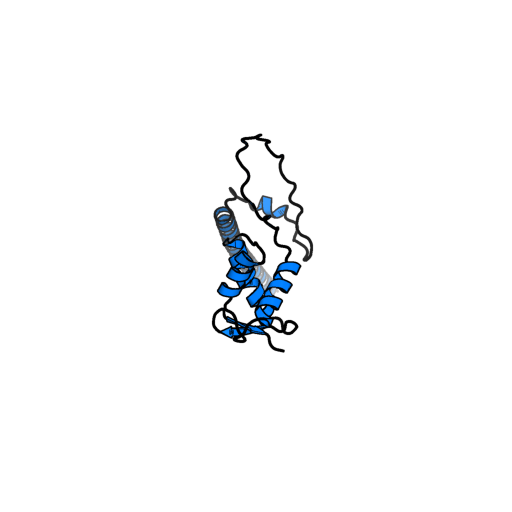 LYS A O 1
ATOM 652 N N . GLU A 1 82 ? -6.034 30.960 26.720 1.00 34.34 82 GLU A N 1
ATOM 653 C CA . GLU A 1 82 ? -6.910 30.105 27.530 1.00 34.34 82 GLU A CA 1
ATOM 654 C C . GLU A 1 82 ? -6.707 28.584 27.562 1.00 34.34 82 GLU A C 1
ATOM 656 O O . GLU A 1 82 ? -6.654 27.865 26.565 1.00 34.34 82 GLU A O 1
ATOM 661 N N . ALA A 1 83 ? -6.599 28.118 28.807 1.00 43.91 83 ALA A N 1
ATOM 662 C CA . ALA A 1 83 ? -6.489 26.739 29.222 1.00 43.91 83 ALA A CA 1
ATOM 663 C C . ALA A 1 83 ? -7.755 25.962 28.842 1.00 43.91 83 ALA A C 1
ATOM 665 O O . ALA A 1 83 ? -8.827 26.174 29.396 1.00 43.91 83 ALA A O 1
ATOM 666 N N . SER A 1 84 ? -7.603 25.021 27.918 1.00 37.25 84 SER A N 1
ATOM 667 C CA . SER A 1 84 ? -8.521 23.901 27.746 1.00 37.25 84 SER A CA 1
ATOM 668 C C . SER A 1 84 ? -7.679 22.695 27.368 1.00 37.25 84 SER A C 1
ATOM 670 O O . SER A 1 84 ? -6.923 22.750 26.396 1.00 37.25 84 SER A O 1
ATOM 672 N N . SER A 1 85 ? -7.795 21.649 28.186 1.00 47.62 85 SER A N 1
ATOM 673 C CA . SER A 1 85 ? -7.156 20.338 28.073 1.00 47.62 85 SER A CA 1
ATOM 674 C C . SER A 1 85 ? -6.829 19.957 26.623 1.00 47.62 85 SER A C 1
ATOM 676 O O . SER A 1 85 ? -7.722 19.779 25.796 1.00 47.62 85 SER A O 1
ATOM 678 N N . LYS A 1 86 ? -5.537 19.882 26.287 1.00 40.19 86 LYS A N 1
ATOM 679 C CA . LYS A 1 86 ? -5.056 19.337 25.011 1.00 40.19 86 LYS A CA 1
ATOM 680 C C . LYS A 1 86 ? -4.064 18.237 25.310 1.00 40.19 86 LYS A C 1
ATOM 682 O O . LYS A 1 86 ? -2.850 18.422 25.239 1.00 40.19 86 LYS A O 1
ATOM 687 N N . GLU A 1 87 ? -4.657 17.111 25.670 1.00 42.81 87 GLU A N 1
ATOM 688 C CA . GLU A 1 87 ? -4.168 15.760 25.445 1.00 42.81 87 GLU A CA 1
ATOM 689 C C . GLU A 1 87 ? -3.153 15.742 24.296 1.00 42.81 87 GLU A C 1
ATOM 691 O O . GLU A 1 87 ? -3.426 16.137 23.154 1.00 42.81 87 GLU A O 1
ATOM 696 N N . GLY A 1 88 ? -1.910 15.452 24.674 1.00 41.62 88 GLY A N 1
ATOM 697 C CA . GLY A 1 88 ? -0.750 15.642 23.827 1.00 41.62 88 GLY A CA 1
ATOM 698 C C . GLY A 1 88 ? -0.894 14.842 22.543 1.00 41.62 88 GLY A C 1
ATOM 699 O O . GLY A 1 88 ? -1.013 13.623 22.572 1.00 41.62 88 GLY A O 1
ATOM 700 N N . LYS A 1 89 ? -0.820 15.526 21.397 1.00 49.75 89 LYS A N 1
ATOM 701 C CA . LYS A 1 89 ? -0.678 14.887 20.084 1.00 49.75 89 LYS A CA 1
ATOM 702 C C . LYS A 1 89 ? 0.611 14.056 20.075 1.00 49.75 89 LYS A C 1
ATOM 704 O O . LYS A 1 89 ? 1.678 14.576 19.736 1.00 49.75 89 LYS A O 1
ATOM 709 N N . ARG A 1 90 ? 0.538 12.777 20.455 1.00 57.16 90 ARG A N 1
ATOM 710 C CA . ARG A 1 90 ? 1.676 11.854 20.375 1.00 57.16 90 ARG A CA 1
ATOM 711 C C . ARG A 1 90 ? 1.983 11.601 18.901 1.00 57.16 90 ARG A C 1
ATOM 713 O O . ARG A 1 90 ? 1.111 11.293 18.089 1.00 57.16 90 ARG A O 1
ATOM 720 N N . ARG A 1 91 ? 3.247 11.804 18.516 1.00 56.12 91 ARG A N 1
ATOM 721 C CA . ARG A 1 91 ? 3.720 11.454 17.171 1.00 56.12 91 ARG A CA 1
ATOM 722 C C . ARG A 1 91 ? 3.834 9.937 17.101 1.00 56.12 91 ARG A C 1
ATOM 724 O O . ARG A 1 91 ? 4.523 9.335 17.913 1.00 56.12 91 ARG A O 1
ATOM 731 N N . VAL A 1 92 ? 3.188 9.363 16.097 1.00 54.53 92 VAL A N 1
ATOM 732 C CA . VAL A 1 92 ? 3.085 7.920 15.870 1.00 54.53 92 VAL A CA 1
ATOM 733 C C . VAL A 1 92 ? 4.464 7.278 15.700 1.00 54.53 92 VAL A C 1
ATOM 735 O O . VAL A 1 92 ? 5.110 7.480 14.667 1.00 54.53 92 VAL A O 1
ATOM 738 N N . LYS A 1 93 ? 4.907 6.481 16.678 1.00 61.50 93 LYS A N 1
ATOM 739 C CA . LYS A 1 93 ? 6.014 5.532 16.501 1.00 61.50 93 LYS A CA 1
ATOM 740 C C . LYS A 1 93 ? 5.427 4.195 16.047 1.00 61.50 93 LYS A C 1
ATOM 742 O O . LYS A 1 93 ? 4.475 3.704 16.634 1.00 61.50 93 LYS A O 1
ATOM 747 N N . GLN A 1 94 ? 5.974 3.610 14.979 1.00 57.16 94 GLN A N 1
ATOM 748 C CA . GLN A 1 94 ? 5.421 2.390 14.365 1.00 57.16 94 GLN A CA 1
ATOM 749 C C . GLN A 1 94 ? 5.333 1.195 15.328 1.00 57.16 94 GLN A C 1
ATOM 751 O O . GLN A 1 94 ? 4.398 0.411 15.205 1.00 57.16 94 GLN A O 1
ATOM 756 N N . GLY A 1 95 ? 6.273 1.070 16.273 1.00 60.88 95 GLY A N 1
ATOM 757 C CA . GLY A 1 95 ? 6.252 0.005 17.282 1.00 60.88 95 GLY A CA 1
ATOM 758 C C . GLY A 1 95 ? 5.053 0.104 18.229 1.00 60.88 95 GLY A C 1
ATOM 759 O O . GLY A 1 95 ? 4.392 -0.899 18.463 1.00 60.88 95 GLY A O 1
ATOM 760 N N . GLU A 1 96 ? 4.716 1.319 18.670 1.00 68.31 96 GLU A N 1
ATOM 761 C CA . GLU A 1 96 ? 3.612 1.573 19.611 1.00 68.31 96 GLU A CA 1
ATOM 762 C C . GLU A 1 96 ? 2.248 1.266 18.963 1.00 68.31 96 GLU A C 1
ATOM 764 O O . GLU A 1 96 ? 1.400 0.629 19.570 1.00 68.31 96 GLU A O 1
ATOM 769 N N . VAL A 1 97 ? 2.058 1.603 17.678 1.00 73.69 97 VAL A N 1
ATOM 770 C CA . VAL A 1 97 ? 0.803 1.292 16.953 1.00 73.69 97 VAL A CA 1
ATOM 771 C C . VAL A 1 97 ? 0.564 -0.208 16.827 1.00 73.69 97 VAL A C 1
ATOM 773 O O . VAL A 1 97 ? -0.579 -0.651 16.888 1.00 73.69 97 VAL A O 1
ATOM 776 N N . ARG A 1 98 ? 1.624 -0.994 16.601 1.00 76.38 98 ARG A N 1
ATOM 777 C CA . ARG A 1 98 ? 1.493 -2.446 16.438 1.00 76.38 98 ARG A CA 1
ATOM 778 C C . ARG A 1 98 ? 0.958 -3.083 17.711 1.00 76.38 98 ARG A C 1
ATOM 780 O O . ARG A 1 98 ? 0.036 -3.886 17.633 1.00 76.38 98 ARG A O 1
ATOM 787 N N . GLU A 1 99 ? 1.530 -2.719 18.849 1.00 79.94 99 GLU A N 1
ATOM 788 C CA . GLU A 1 99 ? 1.136 -3.259 20.146 1.00 79.94 99 GLU A CA 1
ATOM 789 C C . GLU A 1 99 ? -0.305 -2.875 20.498 1.00 79.94 99 GLU A C 1
ATOM 791 O O . GLU A 1 99 ? -1.107 -3.757 20.797 1.00 79.94 99 GLU A O 1
ATOM 796 N N . SER A 1 100 ? -0.685 -1.606 20.321 1.00 81.12 100 SER A N 1
ATOM 797 C CA . SER A 1 100 ? -2.063 -1.149 20.547 1.00 81.12 100 SER A CA 1
ATOM 798 C C . SER A 1 100 ? -3.079 -1.852 19.639 1.00 81.12 100 SER A C 1
ATOM 800 O O . SER A 1 100 ? -4.126 -2.294 20.107 1.00 81.12 100 SER A O 1
ATOM 802 N N . CYS A 1 101 ? -2.772 -2.025 18.346 1.00 81.62 101 CYS A N 1
ATOM 803 C CA . CYS A 1 101 ? -3.642 -2.769 17.427 1.00 81.62 101 CYS A CA 1
ATOM 804 C C . CYS A 1 101 ? -3.805 -4.235 17.847 1.00 81.62 101 CYS A C 1
ATOM 806 O O . CYS A 1 101 ? -4.914 -4.762 17.806 1.00 81.62 101 CYS A O 1
ATOM 808 N N . MET A 1 102 ? -2.710 -4.892 18.237 1.00 81.56 102 MET A N 1
ATOM 809 C CA . MET A 1 102 ? -2.725 -6.288 18.677 1.00 81.56 102 MET A CA 1
ATOM 810 C C . MET A 1 102 ? -3.516 -6.464 19.967 1.00 81.56 102 MET A C 1
ATOM 812 O O . MET A 1 102 ? -4.328 -7.377 20.058 1.00 81.56 102 MET A O 1
ATOM 816 N N . ASN A 1 103 ? -3.323 -5.576 20.940 1.00 83.25 103 ASN A N 1
ATOM 817 C CA . ASN A 1 103 ? -4.056 -5.614 22.202 1.00 83.25 103 ASN A CA 1
ATOM 818 C C . ASN A 1 103 ? -5.558 -5.432 21.973 1.00 83.25 103 ASN A C 1
ATOM 820 O O . ASN A 1 103 ? -6.354 -6.184 22.528 1.00 83.25 103 ASN A O 1
ATOM 824 N N . PHE A 1 104 ? -5.948 -4.503 21.098 1.00 83.56 104 PHE A N 1
ATOM 825 C CA . PHE A 1 104 ? -7.353 -4.300 20.752 1.00 83.56 104 PHE A CA 1
ATOM 826 C C . PHE A 1 104 ? -7.972 -5.503 20.029 1.00 83.56 104 PHE A C 1
ATOM 828 O O . PHE A 1 104 ? -9.121 -5.854 20.289 1.00 83.56 104 PHE A O 1
ATOM 835 N N . LEU A 1 105 ? -7.213 -6.150 19.142 1.00 80.44 105 LEU A N 1
ATOM 836 C CA . LEU A 1 105 ? -7.653 -7.366 18.461 1.00 80.44 105 LEU A CA 1
ATOM 837 C C . LEU A 1 105 ? -7.751 -8.567 19.414 1.00 80.44 105 LEU A C 1
ATOM 839 O O . LEU A 1 105 ? -8.704 -9.326 19.301 1.00 80.44 105 LEU A O 1
ATOM 843 N N . ARG A 1 106 ? -6.829 -8.719 20.376 1.00 81.31 106 ARG A N 1
ATOM 844 C CA . ARG A 1 106 ? -6.878 -9.790 21.393 1.00 81.31 106 ARG A CA 1
ATOM 845 C C . ARG A 1 106 ? -8.010 -9.596 22.396 1.00 81.31 106 ARG A C 1
ATOM 847 O O . ARG A 1 106 ? -8.591 -10.562 22.862 1.00 81.31 106 ARG A O 1
ATOM 854 N N . ALA A 1 107 ? -8.321 -8.348 22.737 1.00 77.38 107 ALA A N 1
ATOM 855 C CA . ALA A 1 107 ? -9.410 -8.017 23.653 1.00 77.38 107 ALA A CA 1
ATOM 856 C C . ALA A 1 107 ? -10.802 -8.096 22.991 1.00 77.38 107 ALA A C 1
ATOM 858 O O . ALA A 1 107 ? -11.814 -7.821 23.638 1.00 77.38 107 ALA A O 1
ATOM 859 N N . ALA A 1 108 ? -10.879 -8.403 21.693 1.00 65.56 108 ALA A N 1
ATOM 860 C CA . ALA A 1 108 ? -12.122 -8.378 20.948 1.00 65.56 108 ALA A CA 1
ATOM 861 C C . ALA A 1 108 ? -12.965 -9.639 21.184 1.00 65.56 108 ALA A C 1
ATOM 863 O O . ALA A 1 108 ? -12.622 -10.721 20.733 1.00 65.56 108 ALA A O 1
ATOM 864 N N . THR A 1 109 ? -14.123 -9.458 21.818 1.00 58.94 109 THR A N 1
ATOM 865 C CA . THR A 1 109 ? -15.299 -10.323 21.653 1.00 58.94 109 THR A CA 1
ATOM 866 C C . THR A 1 109 ? -16.356 -9.512 20.892 1.00 58.94 109 THR A C 1
ATOM 868 O O . THR A 1 109 ? -16.759 -8.447 21.376 1.00 58.94 109 THR A O 1
ATOM 871 N N . PRO A 1 110 ? -16.792 -9.916 19.682 1.00 61.00 110 PRO A N 1
ATOM 872 C CA . PRO A 1 110 ? -16.401 -11.106 18.905 1.00 61.00 110 PRO A CA 1
ATOM 873 C C . PRO A 1 110 ? -14.954 -11.067 18.371 1.00 61.00 110 PRO A C 1
ATOM 875 O O . PRO A 1 110 ? -14.390 -9.986 18.220 1.00 61.00 110 PRO A O 1
ATOM 878 N N . ASP A 1 111 ? -14.416 -12.244 18.018 1.00 73.50 111 ASP A N 1
ATOM 879 C CA . ASP A 1 111 ? -13.006 -12.551 17.666 1.00 73.50 111 ASP A CA 1
ATOM 880 C C . ASP A 1 111 ? -12.451 -11.836 16.415 1.00 73.50 111 ASP A C 1
ATOM 882 O O . ASP A 1 111 ? -11.386 -12.169 15.889 1.00 73.50 111 ASP A O 1
ATOM 886 N N . SER A 1 112 ? -13.184 -10.866 15.871 1.00 83.81 112 SER A N 1
ATOM 887 C CA . SER A 1 112 ? -12.763 -10.104 14.704 1.00 83.81 112 SER A CA 1
ATOM 888 C C . SER A 1 112 ? -13.169 -8.640 14.807 1.00 83.81 112 SER A C 1
ATOM 890 O O . SER A 1 112 ? -14.227 -8.299 15.333 1.00 83.81 112 SER A O 1
ATOM 892 N N . ARG A 1 113 ? -12.322 -7.762 14.266 1.00 85.44 113 ARG A N 1
ATOM 893 C CA . ARG A 1 113 ? -12.563 -6.319 14.186 1.00 85.44 113 ARG A CA 1
ATOM 894 C C . ARG A 1 113 ? -12.371 -5.823 12.769 1.00 85.44 113 ARG A C 1
ATOM 896 O O . ARG A 1 113 ? -11.472 -6.241 12.036 1.00 85.44 113 ARG A O 1
ATOM 903 N N . SER A 1 114 ? -13.197 -4.866 12.386 1.00 90.19 114 SER A N 1
ATOM 904 C CA . SER A 1 114 ? -12.986 -4.093 11.174 1.00 90.19 114 SER A CA 1
ATOM 905 C C . SER A 1 114 ? -11.795 -3.145 11.335 1.00 90.19 114 SER A C 1
ATOM 907 O O . SER A 1 114 ? -11.527 -2.606 12.409 1.00 90.19 114 SER A O 1
ATOM 909 N N . GLY A 1 115 ? -11.099 -2.858 10.235 1.00 87.94 115 GLY A N 1
ATOM 910 C CA . GLY A 1 115 ? -10.033 -1.851 10.236 1.00 87.94 115 GLY A CA 1
ATOM 911 C C . GLY A 1 115 ? -10.520 -0.449 10.631 1.00 87.94 115 GLY A C 1
ATOM 912 O O . GLY A 1 115 ? -9.729 0.357 11.116 1.00 87.94 115 GLY A O 1
ATOM 913 N N . SER A 1 116 ? -11.817 -0.164 10.470 1.00 89.12 116 SER A N 1
ATOM 914 C CA . SER A 1 116 ? -12.444 1.069 10.955 1.00 89.12 116 SER A CA 1
ATOM 915 C C . SER A 1 116 ? -12.534 1.105 12.480 1.00 89.12 116 SER A C 1
ATOM 917 O O . SER A 1 116 ? -12.170 2.120 13.061 1.00 89.12 116 SER A O 1
ATOM 919 N N . GLU A 1 117 ? -12.943 0.011 13.130 1.00 89.12 117 GLU A N 1
ATOM 920 C CA . GLU A 1 117 ? -12.974 -0.079 14.599 1.00 89.12 117 GLU A CA 1
ATOM 921 C C . GLU A 1 117 ? -11.572 0.049 15.197 1.00 89.12 117 GLU A C 1
ATOM 923 O O . GLU A 1 117 ? -11.382 0.773 16.168 1.00 89.12 117 GLU A O 1
ATOM 928 N N . ILE A 1 118 ? -10.576 -0.588 14.575 1.00 88.38 118 ILE A N 1
ATOM 929 C CA . ILE A 1 118 ? -9.170 -0.468 14.988 1.00 88.38 118 ILE A CA 1
ATOM 930 C C . ILE A 1 118 ? -8.707 0.992 14.872 1.00 88.38 118 ILE A C 1
ATOM 932 O O . ILE A 1 118 ? -8.059 1.523 15.770 1.00 88.38 118 ILE A O 1
ATOM 936 N N . LEU A 1 119 ? -9.062 1.677 13.780 1.00 88.62 119 LEU A N 1
ATOM 937 C CA . LEU A 1 119 ? -8.740 3.093 13.602 1.00 88.62 119 LEU A CA 1
ATOM 938 C C . LEU A 1 119 ? -9.448 3.983 14.635 1.00 88.62 119 LEU A C 1
ATOM 940 O O . LEU A 1 119 ? -8.845 4.938 15.122 1.00 88.62 119 LEU A O 1
ATOM 944 N N . ASP A 1 120 ? -10.707 3.693 14.955 1.00 88.56 120 ASP A N 1
ATOM 945 C CA . ASP A 1 120 ? -11.478 4.438 15.950 1.00 88.56 120 ASP A CA 1
ATOM 946 C C . ASP A 1 120 ? -10.898 4.254 17.359 1.00 88.56 120 ASP A C 1
ATOM 948 O O . ASP A 1 120 ? -10.759 5.244 18.077 1.00 88.56 120 ASP A O 1
ATOM 952 N N . TYR A 1 121 ? -10.476 3.036 17.715 1.00 88.12 121 TYR A N 1
ATOM 953 C CA . TYR A 1 121 ? -9.753 2.743 18.957 1.00 88.12 121 TYR A CA 1
ATOM 954 C C . TYR A 1 121 ? -8.456 3.550 19.056 1.00 88.12 121 TYR A C 1
ATOM 956 O O . TYR A 1 121 ? -8.243 4.264 20.031 1.00 88.12 121 TYR A O 1
ATOM 964 N N . LEU A 1 122 ? -7.630 3.537 18.005 1.00 84.62 122 LEU A N 1
ATOM 965 C CA . LEU A 1 122 ? -6.395 4.323 17.962 1.00 84.62 122 LEU A CA 1
ATOM 966 C C . LEU A 1 122 ? -6.667 5.829 18.161 1.00 84.62 122 LEU A C 1
ATOM 968 O O . LEU A 1 122 ? -5.921 6.536 18.834 1.00 84.62 122 LEU A O 1
ATOM 972 N N . VAL A 1 123 ? -7.739 6.362 17.582 1.00 85.62 123 VAL A N 1
ATOM 973 C CA . VAL A 1 123 ? -8.060 7.786 17.746 1.00 85.62 123 VAL A CA 1
ATOM 974 C C . VAL A 1 123 ? -8.549 8.103 19.162 1.00 85.62 123 VAL A C 1
ATOM 976 O O . VAL A 1 123 ? -8.173 9.144 19.695 1.00 85.62 123 VAL A O 1
ATOM 979 N N . ARG A 1 124 ? -9.389 7.242 19.749 1.00 82.81 124 ARG A N 1
ATOM 980 C CA . ARG A 1 124 ? -10.031 7.488 21.049 1.00 82.81 124 ARG A CA 1
ATOM 981 C C . ARG A 1 124 ? -9.135 7.150 22.233 1.00 82.81 124 ARG A C 1
ATOM 983 O O . ARG A 1 124 ? -8.931 8.005 23.081 1.00 82.81 124 ARG A O 1
ATOM 990 N N . GLU A 1 125 ? -8.603 5.936 22.266 1.00 81.25 125 GLU A N 1
ATOM 991 C CA . GLU A 1 125 ? -7.893 5.391 23.429 1.00 81.25 125 GLU A CA 1
ATOM 992 C C . GLU A 1 125 ? -6.400 5.744 23.402 1.00 81.25 125 GLU A C 1
ATOM 994 O O . GLU A 1 125 ? -5.790 5.998 24.433 1.00 81.25 125 GLU A O 1
ATOM 999 N N . GLU A 1 126 ? -5.806 5.831 22.209 1.00 79.44 126 GLU A N 1
ATOM 1000 C CA . GLU A 1 126 ? -4.370 6.115 22.042 1.00 79.44 126 GLU A CA 1
ATOM 1001 C C . GLU A 1 126 ? -4.082 7.585 21.671 1.00 79.44 126 GLU A C 1
ATOM 1003 O O . GLU A 1 126 ? -2.928 7.994 21.496 1.00 79.44 126 GLU A O 1
ATOM 1008 N N . GLY A 1 127 ? -5.128 8.407 21.529 1.00 79.25 127 GLY A N 1
ATOM 1009 C CA . GLY A 1 127 ? -5.014 9.844 21.256 1.00 79.25 127 GLY A CA 1
ATOM 1010 C C . GLY A 1 127 ? -4.461 10.191 19.867 1.00 79.25 127 GLY A C 1
ATOM 1011 O O . GLY A 1 127 ? -3.928 11.290 19.651 1.00 79.25 127 GLY A O 1
ATOM 1012 N N . TYR A 1 128 ? -4.550 9.278 18.892 1.00 80.12 128 TYR A N 1
ATOM 1013 C CA . TYR A 1 128 ? -4.075 9.545 17.536 1.00 80.12 128 TYR A CA 1
ATOM 1014 C C . TYR A 1 128 ? -4.953 10.577 16.810 1.00 80.12 128 TYR A C 1
ATOM 1016 O O . TYR A 1 128 ? -6.180 10.544 16.834 1.00 80.12 128 TYR A O 1
ATOM 1024 N N . THR A 1 129 ? -4.329 11.498 16.066 1.00 80.56 129 THR A N 1
ATOM 1025 C CA . THR A 1 129 ? -5.085 12.459 15.246 1.00 80.56 129 THR A CA 1
ATOM 1026 C C . THR A 1 129 ? -5.683 11.769 14.020 1.00 80.56 129 THR A C 1
ATOM 1028 O O . THR A 1 129 ? -4.946 11.334 13.130 1.00 80.56 129 THR A O 1
ATOM 1031 N N . ARG A 1 130 ? -7.018 11.747 13.923 1.00 82.25 130 ARG A N 1
ATOM 1032 C CA . ARG A 1 130 ? -7.742 11.235 12.751 1.00 82.25 130 ARG A CA 1
ATOM 1033 C C . ARG A 1 130 ? -7.390 12.046 11.500 1.00 82.25 130 ARG A C 1
ATOM 1035 O O . ARG A 1 130 ? -7.754 13.212 11.376 1.00 82.25 130 ARG A O 1
ATOM 1042 N N . ASN A 1 131 ? -6.679 11.427 10.562 1.00 83.81 131 ASN A N 1
ATOM 1043 C CA . ASN A 1 131 ? -6.385 11.988 9.243 1.00 83.81 131 ASN A CA 1
ATOM 1044 C C . ASN A 1 131 ? -6.185 10.867 8.205 1.00 83.81 131 ASN A C 1
ATOM 1046 O O . ASN A 1 131 ? -6.032 9.694 8.558 1.00 83.81 131 ASN A O 1
ATOM 1050 N N . ASN A 1 132 ? -6.161 11.227 6.917 1.00 84.50 132 ASN A N 1
ATOM 1051 C CA . ASN A 1 132 ? -5.997 10.257 5.825 1.00 84.50 132 ASN A CA 1
ATOM 1052 C C . ASN A 1 132 ? -4.657 9.508 5.884 1.00 84.50 132 ASN A C 1
ATOM 1054 O O . ASN A 1 132 ? -4.590 8.353 5.483 1.00 84.50 132 ASN A O 1
ATOM 1058 N N . SER A 1 133 ? -3.604 10.126 6.427 1.00 82.38 133 SER A N 1
ATOM 1059 C CA . SER A 1 133 ? -2.290 9.488 6.571 1.00 82.38 133 SER A CA 1
ATOM 1060 C C . SER A 1 133 ? -2.320 8.342 7.587 1.00 82.38 133 SER A C 1
ATOM 1062 O O . SER A 1 133 ? -1.847 7.245 7.290 1.00 82.38 133 SER A O 1
ATOM 1064 N N . LEU A 1 134 ? -2.938 8.561 8.753 1.00 81.00 134 LEU A N 1
ATOM 1065 C CA . LEU A 1 134 ? -3.153 7.534 9.771 1.00 81.00 134 LEU A CA 1
ATOM 1066 C C . LEU A 1 134 ? -4.018 6.408 9.210 1.00 81.00 134 LEU A C 1
ATOM 1068 O O . LEU A 1 134 ? -3.625 5.251 9.291 1.00 81.00 134 LEU A O 1
ATOM 1072 N N . ARG A 1 135 ? -5.145 6.758 8.576 1.00 86.19 135 ARG A N 1
ATOM 1073 C CA . ARG A 1 135 ? -6.050 5.795 7.943 1.00 86.19 135 ARG A CA 1
ATOM 1074 C C . ARG A 1 135 ? -5.299 4.893 6.961 1.00 86.19 135 ARG A C 1
ATOM 1076 O O . ARG A 1 135 ? -5.306 3.677 7.125 1.00 86.19 135 ARG A O 1
ATOM 1083 N N . SER A 1 136 ? -4.627 5.476 5.968 1.00 84.50 136 SER A N 1
ATOM 1084 C CA . SER A 1 136 ? -3.885 4.715 4.956 1.00 84.50 136 SER A CA 1
ATOM 1085 C C . SER A 1 136 ? -2.776 3.867 5.572 1.00 84.50 136 SER A C 1
ATOM 1087 O O . SER A 1 136 ? -2.561 2.739 5.139 1.00 84.50 136 SER A O 1
ATOM 1089 N N . ARG A 1 137 ? -2.095 4.372 6.608 1.00 83.44 137 ARG A N 1
ATOM 1090 C CA . ARG A 1 137 ? -1.034 3.634 7.299 1.00 83.44 137 ARG A CA 1
ATOM 1091 C C . ARG A 1 137 ? -1.566 2.444 8.089 1.00 83.44 137 ARG A C 1
ATOM 1093 O O . ARG A 1 137 ? -0.982 1.374 7.986 1.00 83.44 137 ARG A O 1
ATOM 1100 N N . VAL A 1 138 ? -2.651 2.612 8.841 1.00 85.75 138 VAL A N 1
ATOM 1101 C CA . VAL A 1 138 ? -3.283 1.521 9.599 1.00 85.75 138 VAL A CA 1
ATOM 1102 C C . VAL A 1 138 ? -3.758 0.432 8.643 1.00 85.75 138 VAL A C 1
ATOM 1104 O O . VAL A 1 138 ? -3.429 -0.731 8.842 1.00 85.75 138 VAL A O 1
ATOM 1107 N N . TYR A 1 139 ? -4.428 0.797 7.545 1.00 89.19 139 TYR A N 1
ATOM 1108 C CA . TYR A 1 139 ? -4.849 -0.189 6.548 1.00 89.19 139 TYR A CA 1
ATOM 1109 C C . TYR A 1 139 ? -3.674 -0.899 5.871 1.00 89.19 139 TYR A C 1
ATOM 1111 O O . TYR A 1 139 ? -3.720 -2.116 5.722 1.00 89.19 139 TYR A O 1
ATOM 1119 N N . ALA A 1 140 ? -2.617 -0.174 5.493 1.00 87.06 140 ALA A N 1
ATOM 1120 C CA . ALA A 1 140 ? -1.425 -0.788 4.913 1.00 87.06 140 ALA A CA 1
ATOM 1121 C C . ALA A 1 140 ? -0.756 -1.772 5.886 1.00 87.06 140 ALA A C 1
ATOM 1123 O O . ALA A 1 140 ? -0.376 -2.863 5.474 1.00 87.06 140 ALA A O 1
ATOM 1124 N N . LEU A 1 141 ? -0.663 -1.414 7.172 1.00 86.94 141 LEU A N 1
ATOM 1125 C CA . LEU A 1 141 ? -0.099 -2.278 8.209 1.00 86.94 141 LEU A CA 1
ATOM 1126 C C . LEU A 1 141 ? -0.946 -3.529 8.435 1.00 86.94 141 LEU A C 1
ATOM 1128 O O . LEU A 1 141 ? -0.397 -4.619 8.448 1.00 86.94 141 LEU A O 1
ATOM 1132 N N . LEU A 1 142 ? -2.269 -3.395 8.547 1.00 87.81 142 LEU A N 1
ATOM 1133 C CA . LEU A 1 142 ? -3.162 -4.542 8.734 1.00 87.81 142 LEU A CA 1
ATOM 1134 C C . LEU A 1 142 ? -3.104 -5.515 7.547 1.00 87.81 142 LEU A C 1
ATOM 1136 O O . LEU A 1 142 ? -3.086 -6.724 7.747 1.00 87.81 142 LEU A O 1
ATOM 1140 N N . VAL A 1 143 ? -3.023 -4.999 6.315 1.00 89.69 143 VAL A N 1
ATOM 1141 C CA . VAL A 1 143 ? -2.833 -5.835 5.119 1.00 89.69 143 VAL A CA 1
ATOM 1142 C C . VAL A 1 143 ? -1.460 -6.503 5.126 1.00 89.69 143 VAL A C 1
ATOM 1144 O O . VAL A 1 143 ? -1.364 -7.684 4.817 1.00 89.69 143 VAL A O 1
ATOM 1147 N N . GLN A 1 144 ? -0.403 -5.768 5.478 1.00 88.56 144 GLN A N 1
ATOM 1148 C CA . GLN A 1 144 ? 0.943 -6.327 5.572 1.00 88.56 144 GLN A CA 1
ATOM 1149 C C . GLN A 1 144 ? 1.008 -7.444 6.619 1.00 88.56 144 GLN A C 1
ATOM 1151 O O . GLN A 1 144 ? 1.560 -8.498 6.334 1.00 88.56 144 GLN A O 1
ATOM 1156 N N . TRP A 1 145 ? 0.426 -7.229 7.798 1.00 88.75 145 TRP A N 1
ATOM 1157 C CA . TRP A 1 145 ? 0.411 -8.203 8.885 1.00 88.75 145 TRP A CA 1
ATOM 1158 C C . TRP A 1 145 ? -0.409 -9.441 8.548 1.00 88.75 145 TRP A C 1
ATOM 1160 O O . TRP A 1 145 ? 0.042 -10.537 8.831 1.00 88.75 145 TRP A O 1
ATOM 1170 N N . ALA A 1 146 ? -1.552 -9.281 7.878 1.00 87.69 146 ALA A N 1
ATOM 1171 C CA . ALA A 1 146 ? -2.365 -10.415 7.443 1.00 87.69 146 ALA A CA 1
ATOM 1172 C C . ALA A 1 146 ? -1.698 -11.288 6.361 1.00 87.69 146 ALA A C 1
ATOM 1174 O O . ALA A 1 146 ? -2.156 -12.399 6.111 1.00 87.69 146 ALA A O 1
ATOM 1175 N N . ASN A 1 147 ? -0.657 -10.780 5.692 1.00 87.50 147 ASN A N 1
ATOM 1176 C CA . ASN A 1 147 ? 0.122 -11.515 4.693 1.00 87.50 147 ASN A CA 1
ATOM 1177 C C . ASN A 1 147 ? 1.459 -12.040 5.250 1.00 87.50 147 ASN A C 1
ATOM 1179 O O . ASN A 1 147 ? 2.204 -12.686 4.514 1.00 87.50 147 ASN A O 1
ATOM 1183 N N . ASP A 1 148 ? 1.796 -11.723 6.503 1.00 87.25 148 ASP A N 1
ATOM 1184 C CA . ASP A 1 148 ? 3.039 -12.141 7.145 1.00 87.25 148 ASP A CA 1
ATOM 1185 C C . ASP A 1 148 ? 2.767 -13.363 8.039 1.00 87.25 148 ASP A C 1
ATOM 1187 O O . ASP A 1 148 ? 2.105 -13.217 9.067 1.00 87.25 148 ASP A O 1
ATOM 1191 N N . PRO A 1 149 ? 3.278 -14.562 7.698 1.00 82.94 149 PRO A N 1
ATOM 1192 C CA . PRO A 1 149 ? 3.005 -15.780 8.460 1.00 82.94 149 PRO A CA 1
ATOM 1193 C C . PRO A 1 149 ? 3.601 -15.761 9.874 1.00 82.94 149 PRO A C 1
ATOM 1195 O O . PRO A 1 149 ? 3.207 -16.568 10.708 1.00 82.94 149 PRO A O 1
ATOM 1198 N N . ALA A 1 150 ? 4.547 -14.861 10.169 1.00 86.00 150 ALA A N 1
ATOM 1199 C CA . ALA A 1 150 ? 5.101 -14.706 11.513 1.00 86.00 150 ALA A CA 1
ATOM 1200 C C . ALA A 1 150 ? 4.187 -13.894 12.446 1.00 86.00 150 ALA A C 1
ATOM 1202 O O . ALA A 1 150 ? 4.496 -13.725 13.630 1.00 86.00 150 ALA A O 1
ATOM 1203 N N . ILE A 1 151 ? 3.100 -13.324 11.921 1.00 83.81 151 ILE A N 1
ATOM 1204 C CA . ILE A 1 151 ? 2.188 -12.471 12.666 1.00 83.81 151 ILE A CA 1
ATOM 1205 C C . ILE A 1 151 ? 0.843 -13.194 12.800 1.00 83.81 151 ILE A C 1
ATOM 1207 O O . ILE A 1 151 ? 0.256 -13.553 11.785 1.00 83.81 151 ILE A O 1
ATOM 1211 N N . PRO A 1 152 ? 0.312 -13.363 14.027 1.00 86.06 152 PRO A N 1
ATOM 1212 C CA . PRO A 1 152 ? -0.937 -14.081 14.276 1.00 86.06 152 PRO A CA 1
ATOM 1213 C C . PRO A 1 152 ? -2.153 -13.214 13.919 1.00 86.06 152 PRO A C 1
ATOM 1215 O O . PRO A 1 152 ? -2.997 -12.943 14.760 1.00 86.06 152 PRO A O 1
ATOM 1218 N N . ILE A 1 153 ? -2.217 -12.675 12.702 1.00 87.00 153 ILE A N 1
ATOM 1219 C CA . ILE A 1 153 ? -3.367 -11.931 12.187 1.00 87.00 153 ILE A CA 1
ATOM 1220 C C . ILE A 1 153 ? -3.781 -12.570 10.872 1.00 87.00 153 ILE A C 1
ATOM 1222 O O . ILE A 1 153 ? -2.971 -12.690 9.959 1.00 87.00 153 ILE A O 1
ATOM 1226 N N . ARG A 1 154 ? -5.075 -12.845 10.722 1.00 87.06 154 ARG A N 1
ATOM 1227 C CA . ARG A 1 154 ? -5.674 -13.214 9.439 1.00 87.06 154 ARG A CA 1
ATOM 1228 C C . ARG A 1 154 ? -6.766 -12.246 9.030 1.00 87.06 154 ARG A C 1
ATOM 1230 O O . ARG A 1 154 ? -7.425 -11.596 9.844 1.00 87.06 154 ARG A O 1
ATOM 1237 N N . ARG A 1 155 ? -6.996 -12.179 7.724 1.00 89.00 155 ARG A N 1
ATOM 1238 C CA . ARG A 1 155 ? -8.105 -11.429 7.142 1.00 89.00 155 ARG A CA 1
ATOM 1239 C C . ARG A 1 155 ? -9.293 -12.364 6.933 1.00 89.00 155 ARG A C 1
ATOM 1241 O O . ARG A 1 155 ? -9.256 -13.214 6.053 1.00 89.00 155 ARG A O 1
ATOM 1248 N N . THR A 1 156 ? -10.354 -12.179 7.712 1.00 86.00 156 THR A N 1
ATOM 1249 C CA . THR A 1 156 ? -11.573 -13.008 7.647 1.00 86.00 156 THR A CA 1
ATOM 1250 C C . THR A 1 156 ? -12.596 -12.484 6.636 1.00 86.00 156 THR A C 1
ATOM 1252 O O . THR A 1 156 ? -13.491 -13.211 6.217 1.00 86.00 156 THR A O 1
ATOM 1255 N N . GLY A 1 157 ? -12.461 -11.227 6.201 1.00 84.81 157 GLY A N 1
ATOM 1256 C CA . GLY A 1 157 ? -13.371 -10.603 5.243 1.00 84.81 157 GLY A CA 1
ATOM 1257 C C . GLY A 1 157 ? -12.831 -9.303 4.649 1.00 84.81 157 GLY A C 1
ATOM 1258 O O . GLY A 1 157 ? -11.661 -8.930 4.809 1.00 84.81 157 GLY A O 1
ATOM 1259 N N . ARG A 1 158 ? -13.672 -8.560 3.920 1.00 85.25 158 ARG A N 1
ATOM 1260 C CA . ARG A 1 158 ? -13.264 -7.268 3.347 1.00 85.25 158 ARG A CA 1
ATOM 1261 C C . ARG A 1 158 ? -13.037 -6.237 4.457 1.00 85.25 158 ARG A C 1
ATOM 1263 O O . ARG A 1 158 ? -13.974 -5.605 4.921 1.00 85.25 158 ARG A O 1
ATOM 1270 N N . GLY A 1 159 ? -11.771 -6.039 4.825 1.00 85.25 159 GLY A N 1
ATOM 1271 C CA . GLY A 1 159 ? -11.376 -5.081 5.859 1.00 85.25 159 GLY A CA 1
ATOM 1272 C C . GLY A 1 159 ? -11.686 -5.544 7.282 1.00 85.25 159 GLY A C 1
ATOM 1273 O O . GLY A 1 159 ? -11.743 -4.695 8.166 1.00 85.25 159 GLY A O 1
ATOM 1274 N N . VAL A 1 160 ? -11.883 -6.851 7.483 1.00 89.31 160 VAL A N 1
ATOM 1275 C CA . VAL A 1 160 ? -12.114 -7.485 8.787 1.00 89.31 160 VAL A CA 1
ATOM 1276 C C . VAL A 1 160 ? -10.923 -8.383 9.103 1.00 89.31 160 VAL A C 1
ATOM 1278 O O . VAL A 1 160 ? -10.476 -9.140 8.236 1.00 89.31 160 VAL A O 1
ATOM 1281 N N . TYR A 1 161 ? -10.405 -8.252 10.320 1.00 89.62 161 TYR A N 1
ATOM 1282 C CA . TYR A 1 161 ? -9.185 -8.894 10.794 1.00 89.62 161 TYR A CA 1
ATOM 1283 C C . TYR A 1 161 ? -9.465 -9.634 12.102 1.00 89.62 161 TYR A C 1
ATOM 1285 O O . TYR A 1 161 ? -10.213 -9.134 12.940 1.00 89.62 161 TYR A O 1
ATOM 1293 N N . ALA A 1 162 ? -8.862 -10.805 12.259 1.00 87.25 162 ALA A N 1
ATOM 1294 C CA . ALA A 1 162 ? -8.917 -11.637 13.458 1.00 87.25 162 ALA A CA 1
ATOM 1295 C C . ALA A 1 162 ? -7.496 -12.058 13.848 1.00 87.25 162 ALA A C 1
ATOM 1297 O O . ALA A 1 162 ? -6.600 -12.021 13.000 1.00 87.25 162 ALA A O 1
ATOM 1298 N N . ILE A 1 163 ? -7.301 -12.447 15.106 1.00 85.56 163 ILE A N 1
ATOM 1299 C CA . ILE A 1 163 ? -6.052 -13.055 15.571 1.00 85.56 163 ILE A CA 1
ATOM 1300 C C . ILE A 1 163 ? -6.196 -14.576 15.538 1.00 85.56 163 ILE A C 1
ATOM 1302 O O . ILE A 1 163 ? -7.231 -15.093 15.948 1.00 85.56 163 ILE A O 1
ATOM 1306 N N . ASP A 1 164 ? -5.176 -15.260 15.024 1.00 75.38 164 ASP A N 1
ATOM 1307 C CA . ASP A 1 164 ? -5.060 -16.719 15.118 1.00 75.38 164 ASP A CA 1
ATOM 1308 C C . ASP A 1 164 ? -4.168 -17.036 16.322 1.00 75.38 164 ASP A C 1
ATOM 1310 O O . ASP A 1 164 ? -3.014 -16.610 16.347 1.00 75.38 164 ASP A O 1
ATOM 1314 N N . GLU A 1 165 ? -4.720 -17.691 17.345 1.00 63.00 165 GLU A N 1
ATOM 1315 C CA . GLU A 1 165 ? -3.959 -18.146 18.522 1.00 63.00 165 GLU A CA 1
ATOM 1316 C C . GLU A 1 165 ? -3.002 -19.299 18.199 1.00 63.00 165 GLU A C 1
ATOM 1318 O O . GLU A 1 165 ? -3.387 -20.202 17.417 1.00 63.00 165 GLU A O 1
#

Sequence (165 aa):
MMDNFDNVDQMLQQLYENAVSKKSELESELRKLDATIEKLGVLYGAKTYTSDMLKSAEPVRRGRKPELNKAPRVVKEKKVKEASSKEGKRRVKQGEVRESCMNFLRAATPDSRSGSEILDYLVREEGYTRNNSLRSRVYALLVQWANDPAIPIRRTGRGVYAIDE

Foldseek 3Di:
DPPVVVVVVVVVVVVVVVVVVVVVVVVVVVVVVQVVVVVVCVVVVHDDDDPVNCVVVDDPDPDDDDDPDDDDDDDDDDDDDDDDDDDDADDDDPVVLVVLLVVVCVPDVVQKDALVVSLVCCCPVVVHDDDPVSSVVSQVVLVVLCPDPVHQWHDPDDRMIGGHD

Radius of gyration: 27.59 Å; chains: 1; bounding box: 52×54×82 Å